Protein AF-A0A967SGD5-F1 (afdb_monomer_lite)

Sequence (115 aa):
PLPADTPEGLRTWMTTGGSTTGAAGRSLESYLRRFDVTLAVLQDADALERVAYELVLDHAAENVRWVEVRFCPLLNTENGMTPEGAVDAALRGLRRAEQDADVRAAVIVCALRTL

Foldseek 3Di:
DQPDPDPVSLVCVLDPVVDPDPPVPDDPVVNCVSCVVVLVQQLDLQSLLQVLQVVQLVVLVVVAAEEEAEDALVSNCPVNQDSVSSQVSSVNSQVVNVVVGNHHYYYDHDDDPVD

Structure (mmCIF, N/CA/C/O backbone):
data_AF-A0A967SGD5-F1
#
_entry.id   AF-A0A967SGD5-F1
#
loop_
_atom_site.group_PDB
_atom_site.id
_atom_site.type_symbol
_atom_site.label_atom_id
_atom_site.label_alt_id
_atom_site.label_comp_id
_atom_site.label_asym_id
_atom_site.label_entity_id
_atom_site.label_seq_id
_atom_site.pdbx_PDB_ins_code
_atom_site.Cartn_x
_atom_site.Cartn_y
_atom_site.Cartn_z
_atom_site.occupancy
_atom_site.B_iso_or_equiv
_atom_site.auth_seq_id
_atom_site.auth_comp_id
_atom_site.auth_asym_id
_atom_site.auth_atom_id
_atom_site.pdbx_PDB_model_num
ATOM 1 N N . PRO A 1 1 ? 4.490 9.633 -17.497 1.00 81.31 1 PRO A N 1
ATOM 2 C CA . PRO A 1 1 ? 3.993 8.623 -18.465 1.00 81.31 1 PRO A CA 1
ATOM 3 C C . PRO A 1 1 ? 4.331 7.232 -17.928 1.00 81.31 1 PRO A C 1
ATOM 5 O O . PRO A 1 1 ? 5.404 7.086 -17.345 1.00 81.31 1 PRO A O 1
ATOM 8 N N . LEU A 1 2 ? 3.427 6.257 -18.056 1.00 90.31 2 LEU A N 1
ATOM 9 C CA . LEU A 1 2 ? 3.689 4.887 -17.605 1.00 90.31 2 LEU A CA 1
ATOM 10 C C . LEU A 1 2 ? 4.710 4.195 -18.529 1.00 90.31 2 LEU A C 1
ATOM 12 O O . LEU A 1 2 ? 4.807 4.551 -19.703 1.00 90.31 2 LEU A O 1
ATOM 16 N N . PRO A 1 3 ? 5.481 3.215 -18.023 1.00 90.38 3 PRO A N 1
ATOM 17 C CA . PRO A 1 3 ? 6.463 2.484 -18.828 1.00 90.38 3 PRO A CA 1
ATOM 18 C C . PRO A 1 3 ? 5.835 1.456 -19.789 1.00 90.38 3 PRO A C 1
ATOM 20 O O . PRO A 1 3 ? 6.552 0.881 -20.605 1.00 90.38 3 PRO A O 1
ATOM 23 N N . ALA A 1 4 ? 4.527 1.201 -19.681 1.00 92.81 4 ALA A N 1
ATOM 24 C CA . ALA A 1 4 ? 3.751 0.328 -20.556 1.00 92.81 4 ALA A CA 1
ATOM 25 C C . ALA A 1 4 ? 2.253 0.673 -20.467 1.00 92.81 4 ALA A C 1
ATOM 27 O O . ALA A 1 4 ? 1.793 1.131 -19.420 1.00 92.81 4 ALA A O 1
ATOM 28 N N . ASP A 1 5 ? 1.503 0.375 -21.532 1.00 94.50 5 ASP A N 1
ATOM 29 C CA . ASP A 1 5 ? 0.054 0.633 -21.638 1.00 94.50 5 ASP A CA 1
ATOM 30 C C . ASP A 1 5 ? -0.812 -0.623 -21.408 1.00 94.50 5 ASP A C 1
ATOM 32 O O . ASP A 1 5 ? -2.036 -0.574 -21.522 1.00 94.50 5 ASP A O 1
ATOM 36 N N . THR A 1 6 ? -0.189 -1.764 -21.089 1.00 95.25 6 THR A N 1
ATOM 37 C CA . THR A 1 6 ? -0.880 -3.025 -20.774 1.00 95.25 6 THR A CA 1
ATOM 38 C C . THR A 1 6 ? -0.468 -3.565 -19.401 1.00 95.25 6 THR A C 1
ATOM 40 O O . THR A 1 6 ? 0.691 -3.391 -18.999 1.00 95.25 6 THR A O 1
ATOM 43 N N . PRO A 1 7 ? -1.368 -4.258 -18.673 1.00 93.44 7 PRO A N 1
ATOM 44 C CA . PRO A 1 7 ? -1.036 -4.894 -17.398 1.00 93.44 7 PRO A CA 1
ATOM 45 C C . PRO A 1 7 ? 0.138 -5.876 -17.500 1.00 93.44 7 PRO A C 1
ATOM 47 O O . PR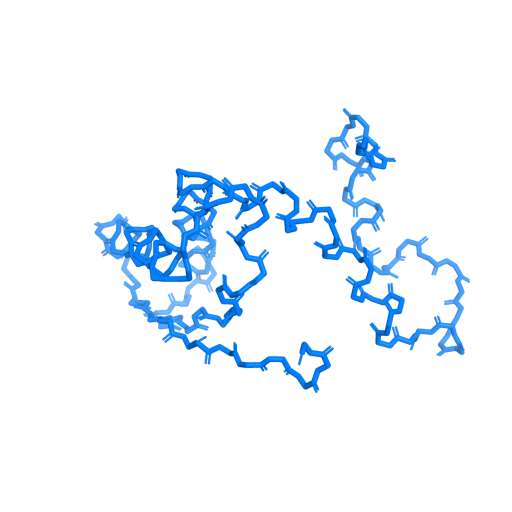O A 1 7 ? 0.994 -5.917 -16.616 1.00 93.44 7 PRO A O 1
ATOM 50 N N . GLU A 1 8 ? 0.219 -6.642 -18.589 1.00 93.81 8 GLU A N 1
ATOM 51 C CA . GLU A 1 8 ? 1.298 -7.601 -18.836 1.00 93.81 8 GLU A CA 1
ATOM 52 C C . GLU A 1 8 ? 2.637 -6.886 -19.028 1.00 93.81 8 GLU A C 1
ATOM 54 O O . GLU A 1 8 ? 3.635 -7.269 -18.414 1.00 93.81 8 GLU A O 1
ATOM 59 N N . GLY A 1 9 ? 2.655 -5.812 -19.827 1.00 91.88 9 GLY A N 1
ATOM 60 C CA . GLY A 1 9 ? 3.853 -5.001 -20.041 1.00 91.88 9 GLY A CA 1
ATOM 61 C C . GLY A 1 9 ? 4.336 -4.349 -18.746 1.00 91.88 9 GLY A C 1
ATOM 62 O O . GLY A 1 9 ? 5.530 -4.384 -18.435 1.00 91.88 9 GLY A O 1
ATOM 63 N N . LEU A 1 10 ? 3.404 -3.829 -17.942 1.00 91.00 10 LEU A N 1
ATOM 64 C CA . LEU A 1 10 ? 3.721 -3.226 -16.651 1.00 91.00 10 LEU A CA 1
ATOM 65 C C . LEU A 1 10 ? 4.250 -4.268 -15.654 1.00 91.00 10 LEU A C 1
ATOM 67 O O . LEU A 1 10 ? 5.236 -4.004 -14.968 1.00 91.00 10 LEU A O 1
ATOM 71 N N . ARG A 1 11 ? 3.677 -5.479 -15.622 1.00 90.38 11 ARG A N 1
ATOM 72 C CA . ARG A 1 11 ? 4.166 -6.597 -14.794 1.00 90.38 11 ARG A CA 1
ATOM 73 C C . ARG A 1 11 ? 5.607 -6.972 -15.140 1.00 90.38 11 ARG A C 1
ATOM 75 O O . ARG A 1 11 ? 6.435 -7.146 -14.240 1.00 90.38 11 ARG A O 1
ATOM 82 N N . THR A 1 12 ? 5.929 -7.086 -16.428 1.00 88.44 12 THR A N 1
ATOM 83 C CA . THR A 1 12 ? 7.300 -7.372 -16.874 1.00 88.44 12 THR A CA 1
ATOM 84 C C . THR A 1 12 ? 8.265 -6.271 -16.445 1.00 88.44 12 THR A C 1
ATOM 86 O O . THR A 1 12 ? 9.361 -6.573 -15.981 1.00 88.44 12 THR A O 1
ATOM 89 N N . TRP A 1 13 ? 7.855 -5.004 -16.536 1.00 87.00 13 TRP A N 1
ATOM 90 C CA . TRP A 1 13 ? 8.682 -3.881 -16.098 1.00 87.00 13 TRP A CA 1
ATOM 91 C C . TRP A 1 13 ? 8.877 -3.842 -14.572 1.00 87.00 13 TRP A C 1
ATOM 93 O O . TRP A 1 13 ? 9.994 -3.626 -14.095 1.00 87.00 13 TRP A O 1
ATOM 103 N N . MET A 1 14 ? 7.818 -4.095 -13.796 1.00 86.75 14 MET A N 1
ATOM 104 C CA . MET A 1 14 ? 7.847 -4.070 -12.329 1.00 86.75 14 MET A CA 1
ATOM 105 C C . MET A 1 14 ? 8.682 -5.208 -11.737 1.00 86.75 14 MET A C 1
ATOM 107 O O . MET A 1 14 ? 9.420 -5.010 -10.771 1.00 86.75 14 MET A O 1
ATOM 111 N N . THR A 1 15 ? 8.617 -6.405 -12.317 1.00 83.19 15 THR A N 1
ATOM 112 C CA . THR A 1 15 ? 9.355 -7.559 -11.791 1.00 83.19 15 THR A CA 1
ATOM 113 C C . THR A 1 15 ? 10.858 -7.455 -12.084 1.00 83.19 15 THR A C 1
ATOM 115 O O . THR A 1 15 ? 11.303 -6.957 -13.117 1.00 83.19 15 THR A O 1
ATOM 118 N N . THR A 1 16 ? 11.693 -7.919 -11.149 1.00 70.56 16 THR A N 1
ATOM 119 C CA . THR A 1 16 ? 13.159 -7.951 -11.336 1.00 70.56 16 THR A CA 1
ATOM 120 C C . THR A 1 16 ? 13.635 -9.182 -12.114 1.00 70.56 16 THR A C 1
ATOM 122 O O . THR A 1 16 ? 14.810 -9.264 -12.460 1.00 70.56 16 THR A O 1
ATOM 125 N N . GLY A 1 17 ? 12.738 -10.136 -12.393 1.00 60.84 17 GLY A N 1
ATOM 126 C CA . GLY A 1 17 ? 13.031 -11.394 -13.090 1.00 60.84 17 GLY A CA 1
ATOM 127 C C . GLY A 1 17 ? 13.066 -11.303 -14.620 1.00 60.84 17 GLY A C 1
ATOM 128 O O . GLY A 1 17 ? 13.551 -12.229 -15.256 1.00 60.84 17 GLY A O 1
ATOM 129 N N . GLY A 1 18 ? 12.596 -10.199 -15.215 1.00 53.66 18 GLY A N 1
ATOM 130 C CA . GLY A 1 18 ? 12.667 -9.958 -16.666 1.00 53.66 18 GLY A CA 1
ATOM 131 C C . GLY A 1 18 ? 13.991 -9.346 -17.150 1.00 53.66 18 GLY A C 1
ATOM 132 O O . GLY A 1 18 ? 14.182 -9.157 -18.347 1.00 53.66 18 GLY A O 1
ATOM 133 N N . SER A 1 19 ? 14.902 -9.016 -16.230 1.00 51.28 19 SER A N 1
ATOM 134 C CA . SER A 1 19 ? 16.194 -8.393 -16.523 1.00 51.28 19 SER A CA 1
ATOM 135 C C . SER A 1 19 ? 17.259 -9.472 -16.728 1.00 51.28 19 SER A C 1
ATOM 137 O O . SER A 1 19 ? 17.661 -10.137 -15.779 1.00 51.28 19 SER A O 1
ATOM 139 N N . THR A 1 20 ? 17.744 -9.638 -17.959 1.00 46.66 20 THR A N 1
ATOM 140 C CA . THR A 1 20 ? 18.804 -10.585 -18.363 1.00 46.66 20 THR A CA 1
ATOM 141 C C . THR A 1 20 ? 20.201 -10.259 -17.815 1.00 46.66 20 THR A C 1
ATOM 143 O O . THR A 1 20 ? 21.180 -10.914 -18.168 1.00 46.66 20 THR A O 1
ATOM 146 N N . THR A 1 21 ? 20.341 -9.273 -16.934 1.00 45.69 21 THR A N 1
ATOM 147 C CA . THR A 1 21 ? 21.596 -8.979 -16.240 1.00 45.69 21 THR A CA 1
ATOM 148 C C . THR A 1 21 ? 21.738 -9.871 -15.011 1.00 45.69 21 THR A C 1
ATOM 150 O O . THR A 1 21 ? 20.974 -9.774 -14.053 1.00 45.69 21 THR A O 1
ATOM 153 N N . GLY A 1 22 ? 22.736 -10.759 -15.046 1.00 47.44 22 GLY A N 1
ATOM 154 C CA . GLY A 1 22 ? 23.095 -11.641 -13.937 1.00 47.44 22 GLY A CA 1
ATOM 155 C C . GLY A 1 22 ? 23.386 -10.906 -12.620 1.00 47.44 22 GLY A C 1
ATOM 156 O O . GLY A 1 22 ? 23.364 -9.678 -12.531 1.00 47.44 22 GLY A O 1
ATOM 157 N N . ALA A 1 23 ? 23.698 -11.684 -11.581 1.00 51.75 23 ALA A N 1
ATOM 158 C CA . ALA A 1 23 ? 23.830 -11.260 -10.180 1.00 51.75 23 ALA A CA 1
ATOM 159 C C . ALA A 1 23 ? 24.712 -10.015 -9.906 1.00 51.75 23 ALA A C 1
ATOM 161 O O . ALA A 1 23 ? 24.584 -9.421 -8.842 1.00 51.75 23 ALA A O 1
ATOM 162 N N . ALA A 1 24 ? 25.551 -9.583 -10.852 1.00 50.72 24 ALA A N 1
ATOM 163 C CA . ALA A 1 24 ? 26.401 -8.396 -10.754 1.00 50.72 24 ALA A CA 1
ATOM 164 C C . ALA A 1 24 ? 25.690 -7.044 -11.025 1.00 50.72 24 ALA A C 1
ATOM 166 O O . ALA A 1 24 ? 26.291 -6.001 -10.792 1.00 50.72 24 ALA A O 1
ATOM 167 N N . GLY A 1 25 ? 24.436 -7.031 -11.505 1.00 54.78 25 GLY A N 1
ATOM 168 C CA . GLY A 1 25 ? 23.689 -5.804 -11.853 1.00 54.78 25 GLY A CA 1
ATOM 169 C C . GLY A 1 25 ? 22.532 -5.430 -10.914 1.00 54.78 25 GLY A C 1
ATOM 170 O O . GLY A 1 25 ? 21.748 -4.539 -11.232 1.00 54.78 25 GLY A O 1
ATOM 171 N N . ARG A 1 26 ? 22.375 -6.125 -9.781 1.00 69.06 26 ARG A N 1
ATOM 172 C CA . ARG A 1 26 ? 21.232 -5.969 -8.863 1.00 69.06 26 ARG A CA 1
ATOM 173 C C . ARG A 1 26 ? 21.598 -5.055 -7.692 1.00 69.06 26 ARG A C 1
ATOM 175 O O . ARG A 1 26 ? 22.026 -5.540 -6.650 1.00 69.06 26 ARG A O 1
ATOM 182 N N . SER A 1 27 ? 21.437 -3.744 -7.866 1.00 82.75 27 SER A N 1
ATOM 183 C CA . SER A 1 27 ? 21.592 -2.769 -6.776 1.00 82.75 27 SER A CA 1
ATOM 184 C C . SER A 1 27 ? 20.241 -2.427 -6.135 1.00 82.75 27 SER A C 1
ATOM 186 O O . SER A 1 27 ? 19.193 -2.515 -6.786 1.00 82.75 27 SER A O 1
ATOM 188 N N . LEU A 1 28 ? 20.260 -2.026 -4.859 1.00 84.62 28 LEU A N 1
ATOM 189 C CA . LEU A 1 28 ? 19.062 -1.571 -4.149 1.00 84.62 28 LEU A CA 1
ATOM 190 C C . LEU A 1 28 ? 18.452 -0.349 -4.846 1.00 84.62 28 LEU A C 1
ATOM 192 O O . LEU A 1 28 ? 17.243 -0.269 -5.020 1.00 84.62 28 LEU A O 1
ATOM 196 N N . GLU A 1 29 ? 19.289 0.569 -5.315 1.00 84.69 29 GLU A N 1
ATOM 197 C CA . GLU A 1 29 ? 18.883 1.776 -6.030 1.00 84.69 29 GLU A CA 1
ATOM 198 C C . GLU A 1 29 ? 18.130 1.429 -7.321 1.00 84.69 29 GLU A C 1
ATOM 200 O O . GLU A 1 29 ? 17.074 1.996 -7.598 1.00 84.69 29 GLU A O 1
ATOM 205 N N . SER A 1 30 ? 18.626 0.457 -8.097 1.00 81.25 30 SER A N 1
ATOM 206 C CA . SER A 1 30 ? 17.941 0.005 -9.313 1.00 81.25 30 SER A CA 1
ATOM 207 C C . SER A 1 30 ? 16.600 -0.670 -9.020 1.00 81.25 30 SER A C 1
ATOM 209 O O . SER A 1 30 ? 15.693 -0.592 -9.850 1.00 81.25 30 SER A O 1
ATOM 211 N N . TYR A 1 31 ? 16.468 -1.347 -7.877 1.00 83.81 31 TYR A N 1
ATOM 212 C CA . TYR A 1 31 ? 15.198 -1.914 -7.426 1.00 83.81 31 TYR A CA 1
ATOM 213 C C . TYR A 1 31 ? 14.212 -0.810 -7.028 1.00 83.81 31 TYR A C 1
ATOM 215 O O . TYR A 1 31 ? 13.069 -0.814 -7.485 1.00 83.81 31 TYR A O 1
ATOM 223 N N . LEU A 1 32 ? 14.674 0.169 -6.246 1.00 87.62 32 LEU A N 1
ATOM 224 C CA . LEU A 1 32 ? 13.840 1.250 -5.725 1.00 87.62 32 LEU A CA 1
ATOM 225 C C . LEU A 1 32 ? 13.279 2.166 -6.820 1.00 87.62 32 LEU A C 1
ATOM 227 O O . LEU A 1 32 ? 12.153 2.621 -6.673 1.00 87.62 32 LEU A O 1
ATOM 231 N N . ARG A 1 33 ? 13.964 2.339 -7.960 1.00 84.56 33 ARG A N 1
ATOM 232 C CA . ARG A 1 33 ? 13.434 3.088 -9.126 1.00 84.56 33 ARG A CA 1
ATOM 233 C C . ARG A 1 33 ? 12.075 2.597 -9.638 1.00 84.56 33 ARG A C 1
ATOM 235 O O . ARG A 1 33 ? 11.378 3.316 -10.342 1.00 84.56 33 ARG A O 1
ATOM 242 N N . ARG A 1 34 ? 11.683 1.357 -9.334 1.00 87.00 34 ARG A N 1
ATOM 243 C CA . ARG A 1 34 ? 10.353 0.839 -9.706 1.00 87.00 34 ARG A CA 1
ATOM 244 C C . ARG A 1 34 ? 9.234 1.485 -8.902 1.00 87.00 34 ARG A C 1
ATOM 246 O O . ARG A 1 34 ? 8.114 1.580 -9.402 1.00 87.00 34 ARG A O 1
ATOM 253 N N . PHE A 1 35 ? 9.545 1.945 -7.692 1.00 89.62 35 PHE A N 1
ATOM 254 C CA . PHE A 1 35 ? 8.578 2.580 -6.812 1.00 89.62 35 PHE A CA 1
ATOM 255 C C . PHE A 1 35 ? 8.171 3.970 -7.293 1.00 89.62 35 PHE A C 1
ATOM 257 O O . PHE A 1 35 ? 7.084 4.400 -6.935 1.00 89.62 35 PHE A O 1
ATOM 264 N N . ASP A 1 36 ? 8.946 4.621 -8.168 1.00 88.81 36 ASP A N 1
ATOM 265 C CA . ASP A 1 36 ? 8.559 5.898 -8.787 1.00 88.81 36 ASP A CA 1
ATOM 266 C C . ASP A 1 36 ? 7.175 5.790 -9.455 1.00 88.81 36 ASP A C 1
ATOM 268 O O . ASP A 1 36 ? 6.338 6.679 -9.335 1.00 88.81 36 ASP A O 1
ATOM 272 N N . VAL A 1 37 ? 6.888 4.652 -10.102 1.00 91.06 37 VAL A N 1
ATOM 273 C CA . VAL A 1 37 ? 5.590 4.405 -10.749 1.00 91.06 37 VAL A CA 1
ATOM 274 C C . VAL A 1 37 ? 4.497 4.099 -9.729 1.00 91.06 37 VAL A C 1
ATOM 276 O O . VAL A 1 37 ? 3.389 4.611 -9.857 1.00 91.06 37 VAL A O 1
ATOM 279 N N . THR A 1 38 ? 4.783 3.271 -8.718 1.00 91.25 38 THR A N 1
ATOM 280 C CA . THR A 1 38 ? 3.773 2.930 -7.703 1.00 91.25 38 THR A CA 1
ATOM 281 C C . THR A 1 38 ? 3.424 4.132 -6.841 1.00 91.25 38 THR A C 1
ATOM 283 O O . THR A 1 38 ? 2.264 4.332 -6.525 1.00 91.25 38 THR A O 1
ATOM 286 N N . LEU A 1 39 ? 4.406 4.955 -6.477 1.00 94.19 39 LEU A N 1
ATOM 287 C CA . LEU A 1 39 ? 4.187 6.139 -5.655 1.00 94.19 39 LEU A CA 1
ATOM 288 C C . LEU A 1 39 ? 3.409 7.205 -6.420 1.00 94.19 39 LEU A C 1
ATOM 290 O O . LEU A 1 39 ? 2.512 7.806 -5.837 1.00 94.19 39 LEU A O 1
ATOM 294 N N . ALA A 1 40 ? 3.665 7.379 -7.719 1.00 94.00 40 ALA A N 1
ATOM 295 C CA . ALA A 1 40 ? 2.941 8.347 -8.541 1.00 94.00 40 ALA A CA 1
ATOM 296 C C . ALA A 1 40 ? 1.414 8.128 -8.545 1.00 94.00 40 ALA A C 1
ATOM 298 O O . ALA A 1 40 ? 0.665 9.090 -8.679 1.00 94.00 40 ALA A O 1
ATOM 299 N N . VAL A 1 41 ? 0.942 6.886 -8.377 1.00 94.50 41 VAL A N 1
ATOM 300 C CA . VAL A 1 41 ? -0.499 6.553 -8.338 1.00 94.50 41 VAL A CA 1
ATOM 301 C C . VAL A 1 41 ? -1.077 6.470 -6.920 1.00 94.50 41 VAL A C 1
ATOM 303 O O . VAL A 1 41 ? -2.252 6.158 -6.752 1.00 94.50 41 VAL A O 1
ATOM 306 N N . LEU A 1 42 ? -0.266 6.741 -5.895 1.00 97.00 42 LEU A N 1
ATOM 307 C CA . LEU A 1 42 ? -0.649 6.703 -4.479 1.00 97.00 42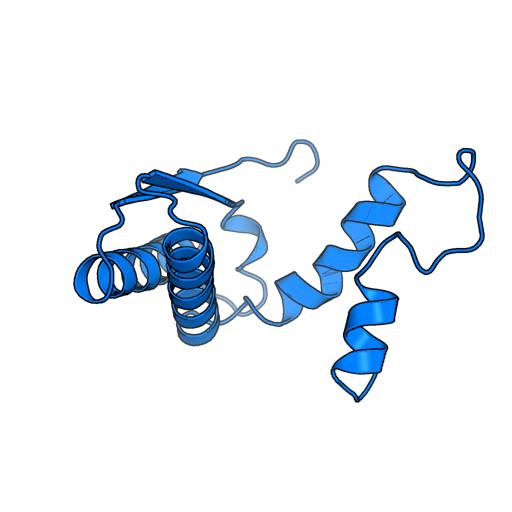 LEU A CA 1
ATOM 308 C C . LEU A 1 42 ? -0.638 8.103 -3.841 1.00 97.00 42 LEU A C 1
ATOM 310 O O . LEU A 1 42 ? -0.450 8.232 -2.632 1.00 97.00 42 LEU A O 1
ATOM 314 N N . GLN A 1 43 ? -0.801 9.154 -4.646 1.00 97.56 43 GLN A N 1
ATOM 315 C CA . GLN A 1 43 ? -0.802 10.548 -4.183 1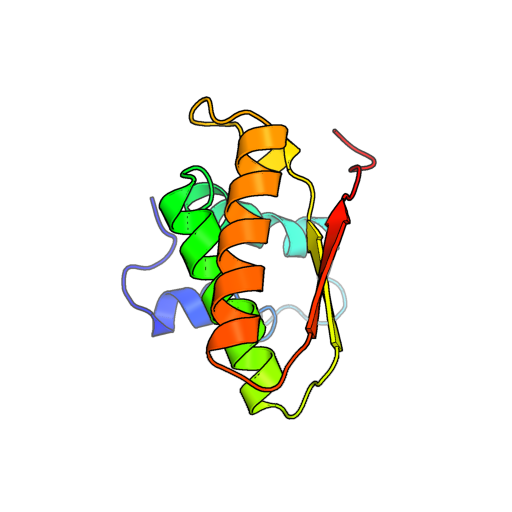.00 97.56 43 GLN A CA 1
ATOM 316 C C . GLN A 1 43 ? -2.197 11.054 -3.774 1.00 97.56 43 GLN A C 1
ATOM 318 O O . GLN A 1 43 ? -2.317 12.156 -3.243 1.00 97.56 43 GLN A O 1
ATOM 323 N N . ASP A 1 44 ? -3.240 10.244 -3.982 1.00 96.44 44 ASP A N 1
ATOM 324 C CA . ASP A 1 44 ? -4.633 10.565 -3.667 1.00 96.44 44 ASP A CA 1
ATOM 325 C C . ASP A 1 44 ? -5.160 9.652 -2.549 1.00 9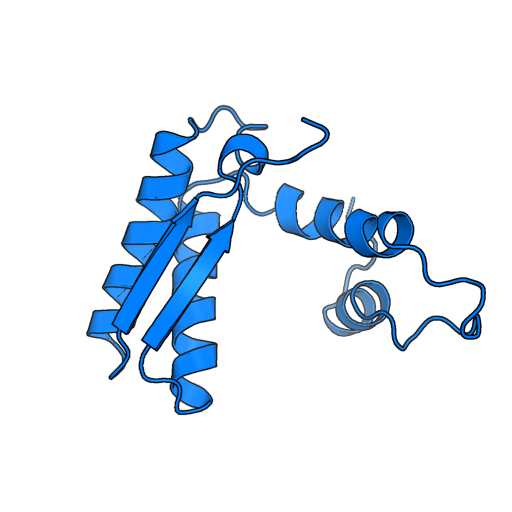6.44 44 ASP A C 1
ATOM 327 O O . ASP A 1 44 ? -4.905 8.444 -2.541 1.00 96.44 44 ASP A O 1
ATOM 331 N N . ALA A 1 45 ? -5.938 10.213 -1.619 1.00 98.19 45 ALA A N 1
ATOM 332 C CA . ALA A 1 45 ? -6.440 9.484 -0.452 1.00 98.19 45 ALA A CA 1
ATOM 333 C C . ALA A 1 45 ? -7.301 8.264 -0.831 1.00 98.19 45 ALA A C 1
ATOM 335 O O . ALA A 1 45 ? -7.146 7.199 -0.237 1.00 98.19 45 ALA A O 1
ATOM 336 N N . ASP A 1 46 ? -8.163 8.394 -1.842 1.00 98.25 46 ASP A N 1
ATOM 337 C CA . ASP A 1 46 ? -9.035 7.304 -2.302 1.00 98.25 46 ASP A CA 1
ATOM 338 C C . ASP A 1 46 ? -8.232 6.168 -2.952 1.00 98.25 46 ASP A C 1
ATOM 340 O O . ASP A 1 46 ? -8.537 4.988 -2.762 1.00 98.25 46 ASP A O 1
ATOM 344 N N . ALA A 1 47 ? -7.174 6.511 -3.694 1.00 98.12 47 ALA A N 1
ATOM 345 C CA . ALA A 1 47 ? -6.283 5.531 -4.306 1.00 98.12 47 ALA A CA 1
ATOM 346 C C . ALA A 1 47 ? -5.485 4.771 -3.238 1.00 98.12 47 ALA A C 1
ATOM 348 O O . ALA A 1 47 ? -5.409 3.542 -3.280 1.00 98.12 47 ALA A O 1
ATOM 349 N N . LEU A 1 48 ? -4.944 5.488 -2.247 1.00 98.25 48 LEU A N 1
ATOM 350 C CA . LEU A 1 48 ? -4.206 4.888 -1.138 1.00 98.25 48 LEU A CA 1
ATOM 351 C C . LEU A 1 48 ? -5.103 3.980 -0.284 1.00 98.25 48 LEU A C 1
ATOM 353 O O . LEU A 1 48 ? -4.700 2.871 0.061 1.00 98.25 48 LEU A O 1
ATOM 357 N N . GLU A 1 49 ? -6.329 4.418 0.016 1.00 98.75 49 GLU A N 1
ATOM 358 C CA . GLU A 1 49 ? -7.330 3.618 0.727 1.00 98.75 49 GLU A CA 1
ATOM 359 C C . GLU A 1 49 ? -7.665 2.331 -0.032 1.00 98.75 49 GLU A C 1
ATOM 361 O O . GLU A 1 49 ? -7.654 1.245 0.552 1.00 98.75 49 GLU A O 1
ATOM 366 N N . ARG A 1 50 ? -7.915 2.438 -1.343 1.00 98.75 50 ARG A N 1
ATOM 367 C CA . ARG A 1 50 ? -8.201 1.284 -2.197 1.00 98.75 50 ARG A CA 1
ATOM 368 C C . ARG A 1 50 ? -7.052 0.279 -2.193 1.00 98.75 50 ARG A C 1
ATOM 370 O O . ARG A 1 50 ? -7.294 -0.907 -1.997 1.00 98.75 50 ARG A O 1
AT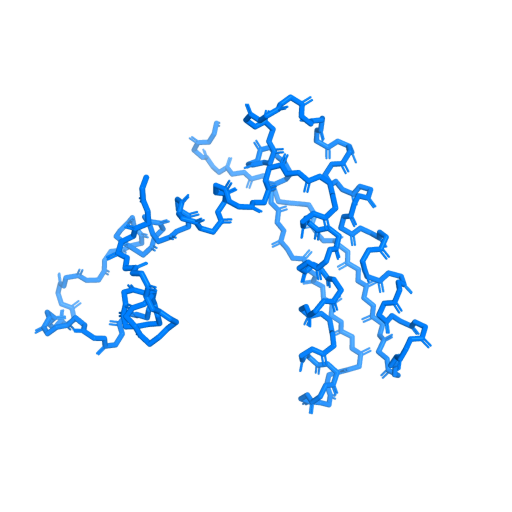OM 377 N N . VAL A 1 51 ? -5.818 0.739 -2.390 1.00 98.38 51 VAL A N 1
ATOM 378 C CA . VAL A 1 51 ? -4.649 -0.150 -2.444 1.00 98.38 51 VAL A CA 1
ATOM 379 C C . VAL A 1 51 ? -4.368 -0.781 -1.082 1.00 98.38 51 VAL A C 1
ATOM 381 O O . VAL A 1 51 ? -4.045 -1.961 -1.019 1.00 98.38 51 VAL A O 1
ATOM 384 N N . ALA A 1 52 ? -4.542 -0.042 0.016 1.00 98.62 52 ALA A N 1
ATOM 385 C CA . ALA A 1 52 ? -4.407 -0.589 1.364 1.00 98.62 52 ALA A CA 1
ATOM 386 C C . ALA A 1 52 ? -5.459 -1.675 1.658 1.00 98.62 52 ALA A C 1
ATOM 388 O O . ALA A 1 52 ? -5.135 -2.694 2.265 1.00 98.62 52 ALA A O 1
ATOM 389 N N . TYR A 1 53 ? -6.698 -1.478 1.198 1.00 98.88 53 TYR A N 1
ATOM 390 C CA . TYR A 1 53 ? -7.767 -2.474 1.280 1.00 98.88 53 TYR A CA 1
ATOM 391 C C . TYR A 1 53 ? -7.444 -3.738 0.470 1.00 98.88 53 TYR A C 1
ATOM 393 O O . TYR A 1 53 ? -7.444 -4.836 1.025 1.00 98.88 53 TYR A O 1
ATOM 401 N N . GLU A 1 54 ? -7.123 -3.583 -0.820 1.00 98.75 54 GLU A N 1
ATOM 402 C CA . GLU A 1 54 ? -6.793 -4.700 -1.719 1.00 98.75 54 GLU A CA 1
ATOM 403 C C . GLU A 1 54 ? -5.574 -5.485 -1.203 1.00 98.75 54 GLU A C 1
ATOM 405 O O . GLU A 1 54 ? -5.613 -6.712 -1.151 1.00 98.75 54 GLU A O 1
ATOM 410 N N . LEU A 1 55 ? -4.548 -4.793 -0.691 1.00 98.44 55 LEU A N 1
ATOM 411 C CA . LEU A 1 55 ? -3.361 -5.422 -0.109 1.00 98.44 55 LEU A CA 1
ATOM 412 C C . LEU A 1 55 ? -3.701 -6.354 1.062 1.00 98.44 55 LEU A C 1
ATOM 414 O O . LEU A 1 55 ? -3.145 -7.446 1.152 1.00 98.44 55 LEU A O 1
ATOM 418 N N . VAL A 1 56 ? -4.594 -5.953 1.969 1.00 98.75 56 VAL A N 1
ATOM 419 C CA . VAL A 1 56 ? -4.975 -6.803 3.109 1.00 98.75 56 VAL A CA 1
ATOM 420 C C . VAL A 1 56 ? -5.815 -7.998 2.653 1.00 98.75 56 VAL A C 1
ATOM 422 O O . VAL A 1 56 ? -5.621 -9.098 3.173 1.00 98.75 56 VAL A O 1
ATOM 425 N N . LEU A 1 57 ? -6.701 -7.819 1.667 1.00 98.75 57 LEU A N 1
ATOM 426 C CA . LEU A 1 57 ? -7.481 -8.923 1.102 1.00 98.75 57 LEU A CA 1
ATOM 427 C C . LEU A 1 57 ? -6.604 -9.963 0.401 1.00 98.75 57 LEU A C 1
ATOM 429 O O . LEU A 1 57 ? -6.827 -11.159 0.591 1.00 98.75 57 LEU A O 1
ATOM 433 N N . ASP A 1 58 ? -5.589 -9.525 -0.344 1.00 98.62 58 ASP A N 1
ATOM 434 C CA . ASP A 1 58 ? -4.628 -10.429 -0.982 1.00 98.62 58 ASP A CA 1
ATOM 435 C C . ASP A 1 58 ? -3.920 -11.299 0.070 1.00 98.62 58 ASP A C 1
ATOM 437 O O . ASP A 1 58 ? -3.858 -12.520 -0.061 1.00 98.62 58 ASP A O 1
ATOM 441 N N . HIS A 1 59 ? -3.483 -10.702 1.184 1.00 98.50 59 HIS A N 1
ATOM 442 C CA . HIS A 1 59 ? -2.865 -11.452 2.283 1.00 98.50 59 HIS A CA 1
ATOM 443 C C . HIS A 1 59 ? -3.861 -12.390 2.984 1.00 98.50 59 HIS A C 1
ATOM 445 O O . HIS A 1 59 ? -3.507 -13.512 3.356 1.00 98.50 59 HIS A O 1
ATOM 451 N N . ALA A 1 60 ? -5.117 -11.974 3.152 1.00 98.38 60 ALA A N 1
ATOM 452 C CA . ALA A 1 60 ? -6.152 -12.835 3.716 1.00 98.38 60 ALA A CA 1
ATOM 453 C C . ALA A 1 60 ? -6.417 -14.066 2.828 1.00 98.38 60 ALA A C 1
ATOM 455 O O . ALA A 1 60 ? -6.559 -15.176 3.346 1.00 98.38 60 ALA A O 1
ATOM 456 N N . ALA A 1 61 ? -6.414 -13.900 1.499 1.00 98.44 61 ALA A N 1
ATOM 457 C CA . ALA A 1 61 ? -6.537 -14.999 0.538 1.00 98.44 61 ALA A CA 1
ATOM 458 C C . ALA A 1 61 ? -5.357 -15.989 0.615 1.00 98.44 61 ALA A C 1
ATOM 460 O O . ALA A 1 61 ? -5.517 -17.179 0.338 1.00 98.44 61 ALA A O 1
ATOM 461 N N . GLU A 1 62 ? -4.192 -15.525 1.069 1.00 98.12 62 GLU A N 1
ATOM 462 C CA . GLU A 1 62 ? -3.012 -16.344 1.364 1.00 98.12 62 GLU A CA 1
ATOM 463 C C . GLU A 1 62 ? -3.037 -16.979 2.773 1.00 98.12 62 GLU A C 1
ATOM 465 O O . GLU A 1 62 ? -2.064 -17.602 3.198 1.00 98.12 62 GLU A O 1
ATOM 470 N N . ASN A 1 63 ? -4.170 -16.908 3.485 1.00 98.06 63 ASN A N 1
ATOM 471 C CA . ASN A 1 63 ? -4.381 -17.390 4.859 1.00 98.06 63 ASN A CA 1
ATOM 472 C C . ASN A 1 63 ? -3.598 -16.626 5.941 1.00 98.06 63 ASN A C 1
ATOM 474 O O . ASN A 1 63 ? -3.406 -17.137 7.052 1.00 98.06 63 ASN A O 1
ATOM 478 N N . VAL A 1 64 ? -3.165 -15.395 5.661 1.00 98.38 64 VAL A N 1
ATOM 479 C CA . VAL A 1 64 ? -2.567 -14.526 6.679 1.00 98.38 64 VAL A CA 1
ATOM 480 C C . VAL A 1 64 ? -3.660 -13.996 7.609 1.00 98.38 64 VAL A C 1
ATOM 482 O O . VAL A 1 64 ? -4.681 -13.481 7.164 1.00 98.38 64 VAL A O 1
ATOM 485 N N . ARG A 1 65 ? -3.439 -14.106 8.925 1.00 97.94 65 ARG A N 1
ATOM 486 C CA . ARG A 1 65 ? -4.374 -13.622 9.962 1.00 97.94 65 ARG A CA 1
ATOM 487 C C . ARG A 1 65 ? -3.971 -12.289 10.592 1.00 97.94 65 ARG A C 1
ATOM 489 O O . ARG A 1 65 ? -4.810 -11.640 11.205 1.00 97.94 65 ARG A O 1
ATOM 496 N N . TRP A 1 66 ? -2.706 -11.891 10.456 1.00 98.25 66 TRP A N 1
ATOM 497 C CA . TRP A 1 66 ? -2.156 -10.642 10.989 1.00 98.25 66 TRP A CA 1
ATOM 498 C C . TRP A 1 66 ? -1.191 -10.016 9.980 1.00 98.25 66 TRP A C 1
ATOM 500 O O . TRP A 1 66 ? -0.220 -10.665 9.587 1.00 98.25 66 TRP A O 1
ATOM 510 N N . VAL A 1 67 ? -1.448 -8.772 9.575 1.00 97.94 67 VAL A N 1
ATOM 511 C CA . VAL A 1 67 ? -0.646 -8.021 8.596 1.00 97.94 67 VAL A CA 1
ATOM 512 C C . VAL A 1 67 ? -0.178 -6.698 9.200 1.00 97.94 67 VAL A C 1
ATOM 514 O O . VAL A 1 67 ? -0.973 -5.918 9.715 1.00 97.94 67 VAL A O 1
ATOM 517 N N . GLU A 1 68 ? 1.114 -6.395 9.079 1.00 98.38 68 GLU A N 1
ATOM 518 C CA . GLU A 1 68 ? 1.672 -5.081 9.418 1.00 98.38 68 GLU A CA 1
ATOM 519 C C . GLU A 1 68 ? 2.151 -4.379 8.148 1.00 98.38 68 GLU A C 1
ATOM 521 O O . GLU A 1 68 ? 3.207 -4.694 7.594 1.00 98.38 68 GLU A O 1
ATOM 526 N N . VAL A 1 69 ? 1.364 -3.413 7.678 1.00 98.00 69 VAL A N 1
ATOM 527 C CA . VAL A 1 69 ? 1.659 -2.645 6.469 1.00 98.00 69 VAL A CA 1
ATOM 528 C C . VAL A 1 69 ? 2.695 -1.578 6.787 1.00 98.00 69 VAL A C 1
ATOM 530 O O . VAL A 1 69 ? 2.489 -0.707 7.634 1.00 98.00 69 VAL A O 1
ATOM 533 N N . ARG A 1 70 ? 3.832 -1.640 6.096 1.00 98.06 70 ARG A N 1
ATOM 534 C CA . ARG A 1 70 ? 4.973 -0.744 6.299 1.00 98.06 70 ARG A CA 1
ATOM 535 C C . ARG A 1 70 ? 5.062 0.256 5.158 1.00 98.06 70 ARG A C 1
ATOM 537 O O . ARG A 1 70 ? 5.294 -0.150 4.023 1.00 98.06 70 ARG A O 1
ATOM 544 N N . PHE A 1 71 ? 4.958 1.548 5.452 1.00 97.44 71 PHE A N 1
ATOM 545 C CA . PHE A 1 71 ? 5.196 2.588 4.448 1.00 97.44 71 PHE A CA 1
ATOM 546 C C . PHE A 1 71 ? 5.651 3.911 5.074 1.00 97.44 71 PHE A C 1
ATOM 548 O O . PHE A 1 71 ? 5.549 4.109 6.287 1.00 97.44 71 PHE A O 1
ATOM 555 N N . CYS A 1 72 ? 6.202 4.803 4.249 1.00 97.25 72 CYS A N 1
ATOM 556 C CA . CYS A 1 72 ? 6.589 6.154 4.648 1.00 97.25 72 CYS A CA 1
ATOM 557 C C . CYS A 1 72 ? 5.555 7.155 4.106 1.00 97.25 72 CYS A C 1
ATOM 559 O O . CYS A 1 72 ? 5.548 7.383 2.898 1.00 97.25 72 CYS A O 1
ATOM 561 N N . PRO A 1 73 ? 4.713 7.773 4.954 1.00 97.31 73 PRO A N 1
ATOM 562 C CA . PRO A 1 73 ? 3.645 8.662 4.490 1.00 97.31 73 PRO A CA 1
ATOM 563 C C . PRO A 1 73 ? 4.159 9.951 3.834 1.00 97.31 73 PRO A C 1
ATOM 565 O O . PRO A 1 73 ? 3.432 10.577 3.071 1.00 97.31 73 PRO A O 1
ATOM 568 N N . LEU A 1 74 ? 5.424 10.325 4.066 1.00 96.56 74 LEU A N 1
ATOM 569 C CA . LEU A 1 74 ? 6.072 11.446 3.372 1.00 96.56 74 LEU A CA 1
ATOM 570 C C . LEU A 1 74 ? 6.228 11.208 1.862 1.00 96.56 74 LEU A C 1
ATOM 572 O O . LEU A 1 74 ? 6.418 12.162 1.121 1.00 96.56 74 LEU A O 1
ATOM 576 N N . LEU A 1 75 ? 6.141 9.961 1.389 1.00 96.50 75 LEU A N 1
ATOM 577 C CA . LEU A 1 75 ? 6.195 9.645 -0.042 1.00 96.50 75 LEU A CA 1
ATOM 578 C C . LEU A 1 75 ? 4.846 9.828 -0.757 1.00 96.50 75 LEU A C 1
ATOM 580 O O . LEU A 1 75 ? 4.756 9.593 -1.960 1.00 96.50 75 LEU A O 1
ATOM 584 N N . ASN A 1 76 ? 3.795 10.216 -0.034 1.00 97.44 76 ASN A N 1
ATOM 585 C CA . ASN A 1 76 ? 2.429 10.338 -0.545 1.00 97.44 76 ASN A CA 1
ATOM 586 C C . ASN A 1 76 ? 1.922 11.792 -0.517 1.00 97.44 76 ASN A C 1
ATOM 588 O O . ASN A 1 76 ? 0.720 12.019 -0.421 1.00 97.44 76 ASN A O 1
ATOM 592 N N . THR A 1 77 ? 2.822 12.780 -0.542 1.00 96.56 77 THR A N 1
ATOM 593 C CA . THR A 1 77 ? 2.479 14.201 -0.347 1.00 96.56 77 THR A CA 1
ATOM 594 C C . THR A 1 77 ? 2.654 15.077 -1.591 1.00 96.56 77 THR A C 1
ATOM 596 O O . THR A 1 77 ? 2.472 16.290 -1.508 1.00 96.56 77 THR A O 1
ATOM 599 N N . GLU A 1 78 ? 3.017 14.516 -2.747 1.00 95.19 78 GLU A N 1
ATOM 600 C CA . GLU A 1 78 ? 3.337 15.283 -3.963 1.00 95.19 78 GLU A CA 1
ATOM 601 C C . GLU A 1 78 ? 2.125 16.050 -4.517 1.00 95.19 78 GLU A C 1
ATOM 603 O O . GLU A 1 78 ? 2.290 17.144 -5.056 1.00 95.19 78 GLU A O 1
ATOM 608 N N . ASN A 1 79 ? 0.906 15.542 -4.300 1.00 94.81 79 ASN A N 1
ATOM 609 C CA . ASN A 1 79 ? -0.347 16.207 -4.691 1.00 94.81 79 ASN A CA 1
ATOM 610 C C . ASN A 1 79 ? -1.007 17.003 -3.544 1.00 94.81 79 ASN A C 1
ATOM 612 O O . ASN A 1 79 ? -2.196 17.313 -3.601 1.00 94.81 79 ASN A O 1
ATOM 616 N N . GLY A 1 80 ? -0.258 17.348 -2.491 1.00 95.31 80 GLY A N 1
ATOM 617 C CA . GLY A 1 80 ? -0.743 18.199 -1.395 1.00 95.31 80 GLY A CA 1
ATOM 618 C C . GLY A 1 80 ? -1.497 17.472 -0.276 1.00 95.31 80 GLY A C 1
ATOM 619 O O . GLY A 1 80 ? -1.983 18.125 0.648 1.00 95.31 80 GLY A O 1
ATOM 620 N N . MET A 1 81 ? -1.577 16.139 -0.314 1.00 97.50 81 MET A N 1
ATOM 621 C CA . MET A 1 81 ? -2.026 15.334 0.825 1.00 97.50 81 MET A CA 1
ATOM 622 C C . MET A 1 81 ? -1.020 15.452 1.979 1.00 97.50 81 MET A C 1
ATOM 624 O O . MET A 1 81 ? 0.191 15.424 1.763 1.00 97.50 81 MET A O 1
ATOM 628 N N . THR A 1 82 ? -1.507 15.591 3.215 1.00 98.19 82 THR A N 1
ATOM 629 C CA . THR A 1 82 ? -0.623 15.610 4.390 1.00 98.19 82 THR A CA 1
ATOM 630 C C . THR A 1 82 ? -0.190 14.189 4.765 1.00 98.19 82 THR A C 1
ATOM 632 O O . THR A 1 82 ? -0.909 13.230 4.461 1.00 98.19 82 THR A O 1
ATOM 635 N N . PRO A 1 83 ? 0.943 14.012 5.468 1.00 97.69 83 PRO A N 1
ATOM 636 C CA . PRO A 1 83 ? 1.354 12.699 5.963 1.00 97.69 83 PRO A CA 1
ATOM 637 C C . PRO A 1 83 ? 0.285 12.030 6.838 1.00 97.69 83 PRO A C 1
ATOM 639 O O . PRO A 1 83 ? 0.062 10.827 6.729 1.00 97.69 83 PRO A O 1
ATOM 642 N N . GLU A 1 84 ? -0.416 12.805 7.669 1.00 98.25 84 GLU A N 1
ATOM 643 C CA . GLU A 1 84 ? -1.545 12.327 8.473 1.00 98.25 84 GLU A CA 1
ATOM 644 C C . GLU A 1 84 ? -2.688 11.843 7.580 1.00 98.25 84 GLU A C 1
ATOM 646 O O . GLU A 1 84 ? -3.215 10.758 7.805 1.00 98.25 84 GLU A O 1
ATOM 651 N N . GLY A 1 85 ? -3.013 12.588 6.518 1.00 98.44 85 GLY A N 1
ATOM 652 C CA . GLY A 1 85 ? -4.022 12.191 5.538 1.00 98.44 85 GLY A CA 1
ATOM 653 C C . GLY A 1 85 ? -3.688 10.867 4.847 1.00 98.44 85 GLY A C 1
ATOM 654 O O . GLY A 1 85 ? -4.578 10.035 4.658 1.00 98.44 85 GLY A O 1
ATOM 655 N N . ALA A 1 86 ? -2.409 10.629 4.540 1.00 98.38 86 ALA A N 1
ATOM 656 C CA . ALA A 1 86 ? -1.945 9.355 3.995 1.00 98.38 86 ALA A CA 1
ATOM 657 C C . ALA A 1 86 ? -2.096 8.208 5.013 1.00 98.38 86 ALA A C 1
ATOM 659 O O . ALA A 1 86 ? -2.597 7.133 4.680 1.00 98.38 86 ALA A O 1
ATOM 660 N N . VAL A 1 87 ? -1.724 8.424 6.278 1.00 98.56 87 VAL A N 1
ATOM 661 C CA . VAL A 1 87 ? -1.933 7.421 7.339 1.00 98.56 87 VAL A CA 1
ATOM 662 C C . VAL A 1 87 ? -3.423 7.122 7.523 1.00 98.56 87 VAL A C 1
ATOM 664 O O . VAL A 1 87 ? -3.811 5.954 7.564 1.00 98.56 87 VAL A O 1
ATOM 667 N N . ASP A 1 88 ? -4.271 8.148 7.567 1.00 98.62 88 ASP A N 1
ATOM 668 C CA . ASP A 1 88 ? -5.716 7.995 7.724 1.00 98.62 88 ASP A CA 1
ATOM 669 C C . ASP A 1 88 ? -6.346 7.225 6.562 1.00 98.62 88 ASP A C 1
ATOM 671 O O . ASP A 1 88 ? -7.186 6.352 6.792 1.00 98.62 88 ASP A O 1
ATOM 675 N N . ALA A 1 89 ? -5.934 7.513 5.325 1.00 98.69 89 ALA A N 1
ATOM 676 C CA . ALA A 1 89 ? -6.392 6.800 4.137 1.00 98.69 89 ALA A CA 1
ATOM 677 C C . ALA A 1 89 ? -6.000 5.317 4.166 1.00 98.69 89 ALA A C 1
ATOM 679 O O . ALA A 1 89 ? -6.863 4.453 3.990 1.00 98.69 89 ALA A O 1
ATOM 680 N N . ALA A 1 90 ? -4.745 5.000 4.497 1.00 98.69 90 ALA A N 1
ATOM 681 C CA . ALA A 1 90 ? -4.313 3.615 4.661 1.00 98.69 90 ALA A CA 1
ATOM 682 C C . ALA A 1 90 ? -5.123 2.897 5.758 1.00 98.69 90 ALA A C 1
ATOM 684 O O . ALA A 1 90 ? -5.630 1.796 5.546 1.00 98.69 90 ALA A O 1
ATOM 685 N N . LEU A 1 91 ? -5.325 3.542 6.913 1.00 98.75 91 LEU A N 1
ATOM 686 C CA . LEU A 1 91 ? -6.102 2.976 8.018 1.00 98.75 91 LEU A CA 1
ATOM 687 C C . LEU A 1 91 ? -7.580 2.748 7.664 1.00 98.75 91 LEU A C 1
ATOM 689 O O . LEU A 1 91 ? -8.177 1.798 8.174 1.00 98.75 91 LEU A O 1
ATOM 693 N N . ARG A 1 92 ? -8.195 3.589 6.818 1.00 98.88 92 ARG A N 1
ATOM 694 C CA . ARG A 1 92 ? -9.556 3.337 6.307 1.00 98.88 92 ARG A CA 1
ATOM 695 C C . ARG A 1 92 ? -9.595 2.064 5.462 1.00 98.88 92 ARG A C 1
ATOM 697 O O . ARG A 1 92 ? -10.466 1.231 5.702 1.00 98.88 92 ARG A O 1
ATOM 704 N N . GLY A 1 93 ? -8.613 1.872 4.580 1.00 98.81 93 GLY A N 1
ATOM 705 C CA . GLY A 1 93 ? -8.504 0.675 3.744 1.00 98.81 93 GLY A CA 1
ATOM 706 C C . GLY A 1 93 ? -8.326 -0.600 4.568 1.00 98.81 93 GLY A C 1
ATOM 707 O O . GLY A 1 93 ? -9.068 -1.565 4.387 1.00 98.81 93 GLY A O 1
ATOM 708 N N . LEU A 1 94 ? -7.416 -0.570 5.547 1.00 98.75 94 LEU A N 1
ATOM 709 C CA . LEU A 1 94 ? -7.187 -1.682 6.478 1.00 98.75 94 LEU A CA 1
ATOM 710 C C . LEU A 1 94 ? -8.458 -2.045 7.254 1.00 98.75 94 LEU A C 1
ATOM 712 O O . LEU A 1 94 ? -8.864 -3.203 7.243 1.00 98.75 94 LEU A O 1
ATOM 716 N N . ARG A 1 95 ? -9.123 -1.063 7.881 1.00 98.75 95 ARG A N 1
ATOM 717 C CA . ARG A 1 95 ? -10.360 -1.303 8.648 1.00 98.75 95 ARG A CA 1
ATOM 718 C C . ARG A 1 95 ? -11.469 -1.903 7.796 1.00 98.75 95 ARG A C 1
ATOM 720 O O . ARG A 1 95 ? -12.215 -2.744 8.282 1.00 98.75 95 ARG A O 1
ATOM 727 N N . ARG A 1 96 ? -11.594 -1.457 6.546 1.00 98.75 96 ARG A N 1
ATOM 728 C CA . ARG A 1 96 ? -12.564 -2.021 5.608 1.00 98.75 96 ARG A CA 1
ATOM 729 C C . ARG A 1 96 ? -12.236 -3.486 5.302 1.00 98.75 96 ARG A C 1
ATOM 731 O O . ARG A 1 96 ? -13.134 -4.315 5.297 1.00 98.75 96 ARG A O 1
ATOM 738 N N . ALA A 1 97 ? -10.963 -3.830 5.116 1.00 98.69 97 ALA A N 1
ATOM 739 C CA . ALA A 1 97 ? -10.565 -5.210 4.846 1.00 98.69 97 ALA A CA 1
ATOM 740 C C . ALA A 1 97 ? -10.788 -6.135 6.055 1.00 98.69 97 ALA A C 1
ATOM 742 O O . ALA A 1 97 ? -11.245 -7.258 5.873 1.00 98.69 97 ALA A O 1
ATOM 743 N N . GLU A 1 98 ? -10.557 -5.654 7.284 1.00 98.56 98 GLU A N 1
ATOM 744 C CA . GLU A 1 98 ? -10.874 -6.403 8.515 1.00 98.56 98 GLU A CA 1
ATOM 745 C C . GLU A 1 98 ? -12.382 -6.687 8.686 1.00 98.56 98 GLU A C 1
ATOM 747 O O . GLU A 1 98 ? -12.760 -7.594 9.424 1.00 98.56 98 GLU A O 1
ATOM 752 N N . GLN A 1 99 ? -13.259 -5.902 8.049 1.00 98.50 99 GLN A N 1
ATOM 753 C CA . GLN A 1 99 ? -14.710 -6.142 8.057 1.00 98.50 99 GLN A CA 1
ATOM 754 C C . GLN A 1 99 ? -15.124 -7.204 7.032 1.00 98.50 99 GLN A C 1
ATOM 756 O O . GLN A 1 99 ? -16.078 -7.944 7.271 1.00 98.50 99 GLN A O 1
ATOM 761 N N . ASP A 1 100 ? -14.406 -7.274 5.910 1.00 98.50 100 ASP A N 1
ATOM 762 C CA . ASP A 1 100 ? -14.738 -8.131 4.770 1.00 98.50 100 ASP A CA 1
ATOM 763 C C . ASP A 1 100 ? -14.023 -9.496 4.815 1.00 98.50 100 ASP A C 1
ATOM 765 O O . ASP A 1 100 ? -14.453 -10.442 4.151 1.00 98.50 100 ASP A O 1
ATOM 769 N N . ALA A 1 101 ? -12.945 -9.623 5.596 1.00 97.94 101 ALA A N 1
ATOM 770 C CA . ALA A 1 101 ? -12.145 -10.838 5.713 1.00 97.94 101 ALA A CA 1
ATOM 771 C C . ALA A 1 101 ? -11.706 -11.118 7.160 1.00 97.94 101 ALA A C 1
ATOM 773 O O . ALA A 1 101 ? -11.531 -10.213 7.970 1.00 97.94 101 ALA A O 1
ATOM 774 N N . ASP A 1 102 ? -11.474 -12.395 7.481 1.00 97.81 102 ASP A N 1
ATOM 775 C CA . ASP A 1 102 ? -10.998 -12.836 8.800 1.00 97.81 102 ASP A CA 1
ATOM 776 C C . ASP A 1 102 ? -9.474 -12.640 8.930 1.00 97.81 102 ASP A C 1
ATOM 778 O O . ASP A 1 102 ? -8.672 -13.581 8.903 1.00 97.81 102 ASP A O 1
ATOM 782 N N . VAL A 1 103 ? -9.085 -11.368 8.999 1.00 98.44 103 VAL A N 1
ATOM 783 C CA . VAL A 1 103 ? -7.712 -10.870 9.086 1.00 98.44 103 VAL A CA 1
ATOM 784 C C . VAL A 1 103 ? -7.675 -9.643 9.991 1.00 98.44 103 VAL A C 1
ATOM 786 O O . VAL A 1 103 ? -8.655 -8.916 10.137 1.00 98.44 103 VAL A O 1
ATOM 789 N N . ARG A 1 104 ? -6.526 -9.414 10.616 1.00 98.56 104 ARG A N 1
ATOM 790 C CA . ARG A 1 104 ? -6.233 -8.225 11.412 1.00 98.56 104 ARG A CA 1
ATOM 791 C C . ARG A 1 104 ? -5.080 -7.467 10.774 1.00 98.56 104 ARG A C 1
ATOM 793 O O . ARG A 1 104 ? -4.133 -8.097 10.300 1.00 98.56 104 ARG A O 1
ATOM 800 N N . ALA A 1 105 ? -5.138 -6.143 10.769 1.00 98.62 105 ALA A N 1
ATOM 801 C CA . ALA A 1 105 ? -4.133 -5.328 10.111 1.00 98.62 105 ALA A CA 1
ATOM 802 C C . ALA A 1 105 ? -3.757 -4.072 10.903 1.00 98.62 105 ALA A C 1
ATOM 804 O O . ALA A 1 105 ? -4.589 -3.413 11.523 1.00 98.62 105 ALA A O 1
ATOM 805 N N . ALA A 1 106 ? -2.478 -3.711 10.845 1.00 98.38 106 ALA A N 1
ATOM 806 C CA . ALA A 1 106 ? -1.936 -2.506 11.460 1.00 98.38 106 ALA A CA 1
ATOM 807 C C . ALA A 1 106 ? -0.934 -1.810 10.531 1.00 98.38 106 ALA A C 1
ATOM 809 O O . ALA A 1 106 ? -0.450 -2.392 9.561 1.00 98.38 106 ALA A O 1
ATOM 810 N N . VAL A 1 107 ? -0.607 -0.555 10.845 1.00 98.50 107 VAL A N 1
ATOM 811 C CA . VAL A 1 107 ? 0.394 0.238 10.120 1.00 98.50 107 VAL A CA 1
ATOM 812 C C . VAL A 1 107 ? 1.660 0.383 10.957 1.00 98.50 107 VAL A C 1
ATOM 814 O O . VAL A 1 107 ? 1.598 0.726 12.136 1.00 98.50 107 VAL A O 1
ATOM 817 N N . ILE A 1 108 ? 2.814 0.213 10.313 1.00 98.62 108 ILE A N 1
ATOM 818 C CA . ILE A 1 108 ? 4.118 0.661 10.808 1.00 98.62 108 ILE A CA 1
ATOM 819 C C . ILE A 1 108 ? 4.575 1.843 9.952 1.00 98.62 108 ILE A C 1
ATOM 821 O O . ILE A 1 108 ? 4.905 1.695 8.770 1.00 98.62 108 ILE A O 1
ATOM 825 N N . VAL A 1 109 ? 4.660 3.015 10.578 1.00 98.06 109 VAL A N 1
ATOM 826 C CA . VAL A 1 109 ? 5.193 4.223 9.941 1.00 98.06 109 VAL A CA 1
ATOM 827 C C . VAL A 1 109 ? 6.713 4.115 9.831 1.00 98.06 109 VAL A C 1
ATOM 829 O O . VAL A 1 109 ? 7.417 3.928 10.824 1.00 98.06 109 VAL A O 1
ATOM 832 N N . CYS A 1 110 ? 7.224 4.233 8.608 1.00 97.56 110 CYS A N 1
ATOM 833 C CA . CYS A 1 110 ? 8.651 4.185 8.313 1.00 97.56 110 CYS A CA 1
ATOM 834 C C . CYS A 1 110 ? 9.212 5.590 8.067 1.00 97.56 110 CYS A C 1
ATOM 836 O O . CYS A 1 110 ? 8.608 6.393 7.359 1.00 97.56 110 CYS A O 1
ATOM 838 N N . ALA A 1 111 ? 10.412 5.850 8.585 1.00 94.25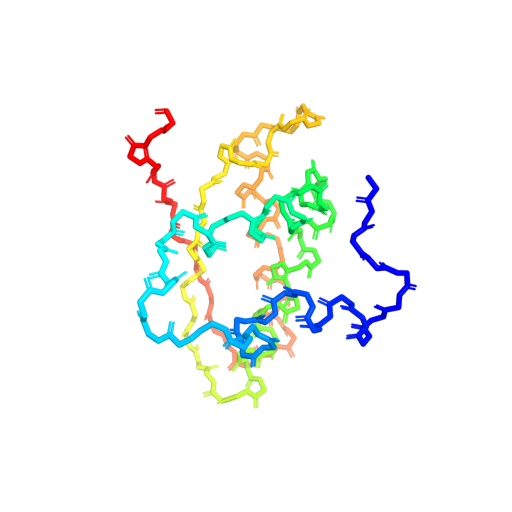 111 ALA A N 1
ATOM 839 C CA . ALA A 1 111 ? 11.252 6.966 8.157 1.00 94.25 111 ALA A CA 1
ATOM 840 C C . ALA A 1 111 ? 12.245 6.482 7.091 1.00 94.25 111 ALA A C 1
ATOM 842 O O . ALA A 1 111 ? 12.731 5.348 7.167 1.00 94.25 111 ALA A O 1
ATOM 843 N N . LEU A 1 112 ? 12.566 7.326 6.108 1.00 92.25 112 LEU A N 1
ATOM 844 C CA . LEU A 1 112 ? 13.604 7.011 5.124 1.00 92.25 112 LEU A CA 1
ATOM 845 C C . LEU A 1 112 ? 14.939 7.602 5.561 1.00 92.25 112 LEU A C 1
ATOM 847 O O . LEU A 1 112 ? 15.009 8.708 6.078 1.00 92.25 112 LEU A O 1
ATOM 851 N N . ARG A 1 113 ? 16.015 6.850 5.323 1.00 89.81 113 ARG A N 1
ATOM 852 C CA . ARG A 1 113 ? 17.387 7.266 5.651 1.00 89.81 113 ARG A CA 1
ATOM 853 C C . ARG A 1 113 ? 17.854 8.473 4.831 1.00 89.81 113 ARG A C 1
ATOM 855 O O . ARG A 1 113 ? 18.751 9.184 5.261 1.00 89.81 113 ARG A O 1
ATOM 862 N N . THR A 1 114 ? 17.320 8.612 3.624 1.00 83.75 114 THR A N 1
ATOM 863 C CA . THR A 1 114 ? 17.818 9.511 2.577 1.00 83.75 114 THR A CA 1
ATOM 864 C C . THR A 1 114 ? 16.804 10.585 2.181 1.00 83.75 114 THR A C 1
ATOM 866 O O . THR A 1 114 ? 17.000 11.210 1.141 1.00 83.75 114 THR A O 1
ATOM 869 N N . LEU A 1 115 ? 15.721 10.745 2.953 1.00 66.56 115 LEU A N 1
ATOM 870 C CA . LEU A 1 115 ? 14.807 11.890 2.848 1.00 66.56 115 LEU A CA 1
ATOM 871 C C . LEU A 1 115 ? 15.334 13.063 3.674 1.00 66.56 115 LEU A C 1
ATOM 873 O O . LEU A 1 115 ? 15.900 12.794 4.759 1.00 66.56 115 LEU A O 1
#

Radius of gyration: 15.68 Å; chains: 1; bounding box: 41×36×33 Å

pLDDT: mean 91.0, std 13.18, range [45.69, 98.88]

Secondary structure (DSSP, 8-state):
--S-SSHHHHHHHH-GGG----GGG--HHHHHTTHHHHHHT-SSHHHHHHHHHHHHHHHHHTT-SEEEEEE-GGGG-TTS--HHHHHHHHHHHHHHHHHHSS-EEEEEEPPPTT-